Protein AF-A0A0D6LVN7-F1 (afdb_monomer)

Structure (mmCIF, N/CA/C/O backbone):
data_AF-A0A0D6LVN7-F1
#
_entry.id   AF-A0A0D6LVN7-F1
#
loop_
_atom_site.group_PDB
_atom_site.id
_atom_site.type_symbol
_atom_site.label_atom_id
_atom_site.label_alt_id
_atom_site.label_comp_id
_atom_site.label_asym_id
_atom_site.label_entity_id
_atom_site.label_seq_id
_atom_site.pdbx_PDB_ins_code
_atom_site.Cartn_x
_atom_site.Cartn_y
_atom_site.Cartn_z
_atom_site.occupancy
_atom_site.B_iso_or_equiv
_atom_site.auth_seq_id
_atom_site.auth_comp_id
_atom_site.auth_asym_id
_atom_site.auth_atom_id
_atom_site.pdbx_PDB_model_num
ATOM 1 N N . MET A 1 1 ? 4.584 -5.516 -14.800 1.00 81.25 1 MET A N 1
ATOM 2 C CA . MET A 1 1 ? 4.942 -5.685 -13.380 1.00 81.25 1 MET A CA 1
ATOM 3 C C . MET A 1 1 ? 3.649 -5.680 -12.634 1.00 81.25 1 MET A C 1
ATOM 5 O O . MET A 1 1 ? 2.881 -4.744 -12.795 1.00 81.25 1 MET A O 1
ATOM 9 N N . ASP A 1 2 ? 3.442 -6.696 -11.826 1.00 88.25 2 ASP A N 1
ATOM 10 C CA . ASP A 1 2 ? 2.163 -6.982 -11.217 1.00 88.25 2 ASP A CA 1
ATOM 11 C C . ASP A 1 2 ? 2.414 -7.100 -9.721 1.00 88.25 2 ASP A C 1
ATOM 13 O O . ASP A 1 2 ? 3.265 -7.875 -9.285 1.00 88.25 2 ASP A O 1
ATOM 17 N N . VAL A 1 3 ? 1.744 -6.258 -8.941 1.00 92.44 3 VAL A N 1
ATOM 18 C CA . VAL A 1 3 ? 1.874 -6.214 -7.484 1.00 92.44 3 VAL A CA 1
ATOM 19 C C . VAL A 1 3 ? 0.507 -6.463 -6.888 1.00 92.44 3 VAL A C 1
ATOM 21 O O . VAL A 1 3 ? -0.438 -5.744 -7.208 1.00 92.44 3 VAL A O 1
ATOM 24 N N . LYS A 1 4 ? 0.399 -7.457 -6.018 1.00 95.44 4 LYS A N 1
ATOM 25 C CA . LYS A 1 4 ? -0.844 -7.801 -5.333 1.00 95.44 4 LYS A CA 1
ATOM 26 C C . LYS A 1 4 ? -0.603 -8.071 -3.857 1.00 95.44 4 LYS A C 1
ATOM 28 O O . LYS A 1 4 ? 0.521 -8.354 -3.446 1.00 95.44 4 LYS A O 1
ATOM 33 N N . GLY A 1 5 ? -1.671 -7.989 -3.078 1.00 96.88 5 GLY A N 1
ATOM 34 C CA . GLY A 1 5 ? -1.650 -8.287 -1.653 1.00 96.88 5 GLY A CA 1
ATOM 35 C C . GLY A 1 5 ? -3.014 -8.083 -1.012 1.00 96.88 5 GLY A C 1
ATOM 36 O O . GLY A 1 5 ? -4.002 -7.796 -1.694 1.00 96.88 5 GLY A O 1
ATOM 37 N N . ILE A 1 6 ? -3.052 -8.231 0.310 1.00 98.25 6 ILE A N 1
ATOM 38 C CA . ILE A 1 6 ? -4.252 -8.041 1.130 1.00 98.25 6 ILE A CA 1
ATOM 39 C C . ILE A 1 6 ? -3.899 -7.098 2.271 1.00 98.25 6 ILE A C 1
ATOM 41 O O . ILE A 1 6 ? -2.936 -7.338 2.993 1.00 98.25 6 ILE A O 1
ATOM 45 N N . LEU A 1 7 ? -4.674 -6.038 2.465 1.00 98.38 7 LEU A N 1
ATOM 46 C CA . LEU A 1 7 ? -4.476 -5.120 3.580 1.00 98.38 7 LEU A CA 1
ATOM 47 C C . LEU A 1 7 ? -5.441 -5.440 4.714 1.00 98.38 7 LEU A C 1
ATOM 49 O O . LEU A 1 7 ? -6.638 -5.644 4.494 1.00 98.38 7 LEU A O 1
ATOM 53 N N . ARG A 1 8 ? -4.909 -5.446 5.935 1.00 98.38 8 ARG A N 1
ATOM 54 C CA . ARG A 1 8 ? -5.663 -5.643 7.169 1.00 98.38 8 ARG A CA 1
ATOM 55 C C . ARG A 1 8 ? -5.436 -4.506 8.150 1.00 98.38 8 ARG A C 1
ATOM 57 O O . ARG A 1 8 ? -4.408 -3.832 8.120 1.00 98.38 8 ARG A O 1
ATOM 64 N N . CYS A 1 9 ? -6.417 -4.290 9.010 1.00 97.88 9 CYS A N 1
ATOM 65 C CA . CYS A 1 9 ? -6.336 -3.408 10.158 1.00 97.88 9 CYS A CA 1
ATOM 66 C C . CYS A 1 9 ? -6.912 -4.145 11.363 1.00 97.88 9 CYS A C 1
ATOM 68 O O . CYS A 1 9 ? -8.089 -4.489 11.363 1.00 97.88 9 CYS A O 1
ATOM 70 N N . ASN A 1 10 ? -6.090 -4.385 12.382 1.00 97.62 10 ASN A N 1
ATOM 71 C CA . ASN A 1 10 ? -6.457 -5.174 13.560 1.00 97.62 10 ASN A CA 1
ATOM 72 C C . ASN A 1 10 ? -6.977 -6.575 13.177 1.00 97.62 10 ASN A C 1
ATOM 74 O O . ASN A 1 10 ? -7.965 -7.058 13.722 1.00 97.62 10 ASN A O 1
ATOM 78 N N . ASN A 1 11 ? -6.297 -7.224 12.227 1.00 96.62 11 ASN A N 1
ATOM 79 C CA . ASN A 1 11 ? -6.609 -8.540 11.675 1.00 96.62 11 ASN A CA 1
ATOM 80 C C . ASN A 1 11 ? -7.902 -8.632 10.836 1.00 96.62 11 ASN A C 1
ATOM 82 O O . ASN A 1 11 ? -8.237 -9.715 10.354 1.00 96.62 11 ASN A O 1
ATOM 86 N N . GLU A 1 12 ? -8.582 -7.511 10.586 1.00 97.81 12 GLU A N 1
ATOM 87 C CA . GLU A 1 12 ? -9.749 -7.430 9.702 1.00 97.81 12 GLU A CA 1
ATOM 88 C C . GLU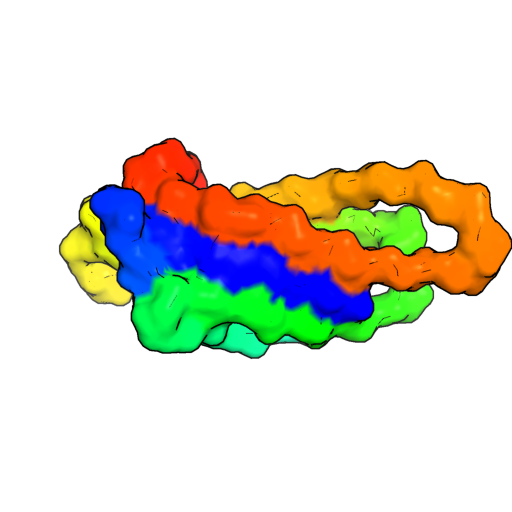 A 1 12 ? -9.358 -6.877 8.322 1.00 97.81 12 GLU A C 1
ATOM 90 O O . GLU A 1 12 ? -8.572 -5.929 8.253 1.00 97.81 12 GLU A O 1
ATOM 95 N N . PRO A 1 13 ? -9.871 -7.433 7.209 1.00 97.88 13 PRO A N 1
ATOM 96 C CA . PRO A 1 13 ? -9.619 -6.885 5.879 1.00 97.88 13 PRO A CA 1
ATOM 97 C C . PRO A 1 13 ? -10.159 -5.456 5.753 1.00 97.88 13 PRO A C 1
ATOM 99 O O . PRO A 1 13 ? -11.234 -5.145 6.262 1.00 97.88 13 PRO A O 1
ATOM 102 N N . VAL A 1 14 ? -9.425 -4.585 5.053 1.00 97.69 14 VAL A N 1
ATOM 103 C CA . VAL A 1 14 ? -9.813 -3.176 4.904 1.00 97.69 14 VAL A CA 1
ATOM 104 C C . VAL A 1 14 ? -9.916 -2.750 3.439 1.00 97.69 14 VAL A C 1
ATOM 106 O O . VAL A 1 14 ? -8.928 -2.705 2.702 1.00 97.69 14 VAL A O 1
ATOM 109 N N . GLY A 1 15 ? -11.136 -2.409 3.024 1.00 97.62 15 GLY A N 1
ATOM 110 C CA . GLY A 1 15 ? -11.433 -1.887 1.691 1.00 97.62 15 GLY A CA 1
ATOM 111 C C . GLY A 1 15 ? -11.229 -0.382 1.543 1.00 97.62 15 GLY A C 1
ATOM 112 O O . GLY A 1 15 ? -11.045 0.340 2.525 1.00 97.62 15 GLY A O 1
ATOM 113 N N . GLU A 1 16 ? -11.275 0.085 0.294 1.00 96.88 16 GLU A N 1
ATOM 114 C CA . GLU A 1 16 ? -11.159 1.498 -0.095 1.00 96.88 16 GLU A CA 1
ATOM 115 C C . GLU A 1 16 ? -9.850 2.186 0.353 1.00 96.88 16 GLU A C 1
ATOM 117 O O . GLU A 1 16 ? -9.758 3.416 0.389 1.00 96.88 16 GLU A O 1
ATOM 122 N N . VAL A 1 17 ? -8.805 1.411 0.660 1.00 97.44 17 VAL A N 1
ATOM 123 C CA . VAL A 1 17 ? -7.472 1.925 1.000 1.00 97.44 17 VAL A CA 1
ATOM 124 C C . VAL A 1 17 ? -6.721 2.260 -0.276 1.00 97.44 17 VAL A C 1
ATOM 126 O O . VAL A 1 17 ? -6.582 1.409 -1.150 1.00 97.44 17 VAL A O 1
ATOM 129 N N . ILE A 1 18 ? -6.202 3.484 -0.379 1.00 97.69 18 ILE A N 1
ATOM 130 C CA . ILE A 1 18 ? -5.467 3.933 -1.564 1.00 97.69 18 ILE A CA 1
ATOM 131 C C . ILE A 1 18 ? -4.074 3.305 -1.564 1.00 97.69 18 ILE A C 1
ATOM 133 O O . ILE A 1 18 ? -3.308 3.448 -0.607 1.00 97.69 18 ILE A O 1
ATOM 137 N N . VAL A 1 19 ? -3.731 2.664 -2.675 1.00 97.56 19 VAL A N 1
ATOM 138 C CA . VAL A 1 19 ? -2.432 2.043 -2.924 1.00 97.56 19 VAL A CA 1
ATOM 139 C C . VAL A 1 19 ? -1.809 2.650 -4.176 1.00 97.56 19 VAL A C 1
ATOM 141 O O . VAL A 1 19 ? -2.450 2.762 -5.219 1.00 97.56 19 VAL A O 1
ATOM 144 N N . LYS A 1 20 ? -0.549 3.073 -4.082 1.00 96.88 20 LYS A N 1
ATOM 145 C CA . LYS A 1 20 ? 0.188 3.714 -5.175 1.00 96.88 20 LYS A CA 1
ATOM 146 C C . LYS A 1 20 ? 1.507 3.004 -5.402 1.00 96.88 20 LYS A C 1
ATOM 148 O O . LYS A 1 20 ? 2.282 2.797 -4.472 1.00 96.88 20 LYS A O 1
ATOM 153 N N . LEU A 1 21 ? 1.769 2.663 -6.652 1.00 94.56 21 LEU A N 1
ATOM 154 C CA . LEU A 1 21 ? 2.966 1.959 -7.071 1.00 94.56 21 LEU A CA 1
ATOM 155 C C . LEU A 1 21 ? 3.947 2.937 -7.709 1.00 94.56 21 LEU A C 1
ATOM 157 O O . LEU A 1 21 ? 3.594 3.640 -8.658 1.00 94.56 21 LEU A O 1
ATOM 161 N N . TYR A 1 22 ? 5.181 2.954 -7.219 1.00 92.12 22 TYR A N 1
ATOM 162 C CA . TYR A 1 22 ? 6.251 3.819 -7.704 1.00 92.12 22 TYR A CA 1
ATOM 163 C C . TYR A 1 22 ? 7.458 3.006 -8.164 1.00 92.12 22 TYR A C 1
ATOM 165 O O . TYR A 1 22 ? 7.790 1.985 -7.569 1.00 92.12 22 TYR A O 1
ATOM 173 N N . ALA A 1 23 ? 8.135 3.491 -9.202 1.00 88.31 23 ALA A N 1
ATOM 174 C CA . ALA A 1 23 ? 9.497 3.106 -9.549 1.00 88.31 23 ALA A CA 1
ATOM 175 C C . ALA A 1 23 ? 10.458 4.184 -9.043 1.00 88.31 23 ALA A C 1
ATOM 177 O O . ALA A 1 23 ? 10.261 5.366 -9.343 1.00 88.31 23 ALA A O 1
ATOM 178 N N . ILE A 1 24 ? 11.478 3.781 -8.287 1.00 86.44 24 ILE A N 1
ATOM 179 C CA . ILE A 1 24 ? 12.565 4.664 -7.862 1.00 86.44 24 ILE A CA 1
ATOM 180 C C . ILE A 1 24 ? 13.800 4.380 -8.714 1.00 86.44 24 ILE A C 1
ATOM 182 O O . ILE A 1 24 ? 14.292 3.250 -8.734 1.00 86.44 24 ILE A O 1
ATOM 186 N N . GLU A 1 25 ? 14.307 5.412 -9.389 1.00 78.62 25 GLU A N 1
ATOM 187 C CA . GLU A 1 25 ? 15.489 5.351 -10.254 1.00 78.62 25 GLU A CA 1
ATOM 188 C C . GLU A 1 25 ? 16.340 6.609 -10.070 1.00 78.62 25 GLU A C 1
ATOM 190 O O . GLU A 1 25 ? 15.840 7.723 -10.213 1.00 78.62 25 GLU A O 1
ATOM 195 N N . LYS A 1 26 ? 17.639 6.450 -9.773 1.00 73.81 26 LYS A N 1
ATOM 196 C CA . LYS A 1 26 ? 18.632 7.549 -9.735 1.00 73.81 26 LYS A CA 1
ATOM 197 C C . LYS A 1 26 ? 18.156 8.816 -8.990 1.00 73.81 26 LYS A C 1
ATOM 199 O O . LYS A 1 26 ? 18.386 9.932 -9.446 1.00 73.81 26 LYS A O 1
ATOM 204 N N . GLY A 1 27 ? 17.483 8.642 -7.851 1.00 73.31 27 GLY A N 1
ATOM 205 C CA . GLY A 1 27 ? 16.992 9.746 -7.015 1.00 73.31 27 GLY A CA 1
ATOM 206 C C . GLY A 1 27 ? 15.637 10.338 -7.423 1.00 73.31 27 GLY A C 1
ATOM 207 O O . GLY A 1 27 ? 15.148 11.231 -6.738 1.00 73.31 27 GLY A O 1
ATOM 208 N N . PHE A 1 28 ? 14.998 9.831 -8.480 1.00 80.12 28 PHE A N 1
ATOM 209 C CA . PHE A 1 28 ? 13.655 10.231 -8.898 1.00 80.12 28 PHE A CA 1
ATOM 210 C C . PHE A 1 28 ? 12.635 9.135 -8.598 1.00 80.12 28 PHE A C 1
ATOM 212 O O . PHE A 1 28 ? 12.911 7.946 -8.760 1.00 80.12 28 PHE A O 1
ATOM 219 N N . SER A 1 29 ? 11.433 9.547 -8.190 1.00 87.00 29 SER A N 1
ATOM 220 C CA . SER A 1 29 ? 10.280 8.662 -8.047 1.00 87.00 29 SER A CA 1
ATOM 221 C C . SER A 1 29 ? 9.283 8.904 -9.176 1.00 87.00 29 SER A C 1
ATOM 223 O O . SER A 1 29 ? 8.887 10.035 -9.462 1.00 87.00 29 SER A O 1
ATOM 225 N N . ARG A 1 30 ? 8.852 7.827 -9.834 1.00 89.94 30 ARG A N 1
ATOM 226 C CA . ARG A 1 30 ? 7.832 7.863 -10.886 1.00 89.94 30 ARG A CA 1
ATOM 227 C C . ARG A 1 30 ? 6.648 7.000 -10.478 1.00 89.94 30 ARG A C 1
ATOM 229 O O . ARG A 1 30 ? 6.815 5.806 -10.244 1.00 89.94 30 ARG A O 1
ATOM 236 N N . LYS A 1 31 ? 5.443 7.578 -10.441 1.00 92.69 31 LYS A N 1
ATOM 237 C CA . LYS A 1 31 ? 4.205 6.809 -10.241 1.00 92.69 31 LYS A CA 1
ATOM 238 C C . LYS A 1 31 ? 3.968 5.919 -11.462 1.00 92.69 31 LYS A C 1
ATOM 240 O O . LYS A 1 31 ? 3.911 6.420 -12.584 1.00 92.69 31 LYS A O 1
ATOM 245 N N . LEU A 1 32 ? 3.849 4.617 -11.238 1.00 91.69 32 LEU A N 1
ATOM 246 C CA . LEU A 1 32 ? 3.540 3.630 -12.267 1.00 91.69 32 LEU A CA 1
ATOM 247 C C . LEU A 1 32 ? 2.038 3.393 -12.372 1.00 91.69 32 LEU A C 1
ATOM 249 O O . LEU A 1 32 ? 1.513 3.346 -13.478 1.00 91.69 32 LEU A O 1
ATOM 253 N N . ASN A 1 33 ? 1.366 3.240 -11.231 1.00 95.06 33 ASN A N 1
ATOM 254 C CA . ASN 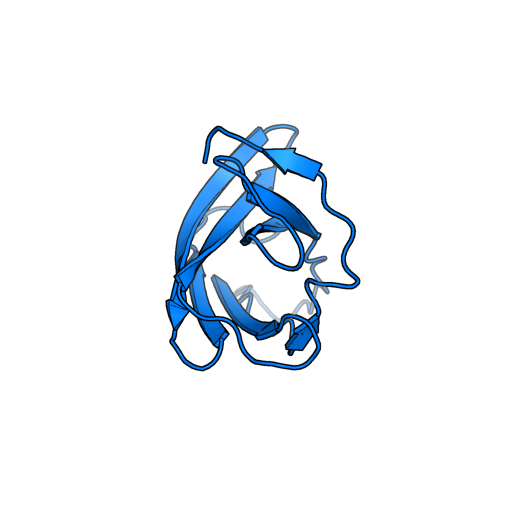A 1 33 ? -0.077 3.043 -11.173 1.00 95.06 33 ASN A CA 1
ATOM 255 C C . ASN A 1 33 ? -0.623 3.385 -9.777 1.00 95.06 33 ASN A C 1
ATOM 257 O O . ASN A 1 33 ? 0.140 3.515 -8.817 1.00 95.06 33 ASN A O 1
ATOM 261 N N . GLU A 1 34 ? -1.937 3.517 -9.660 1.00 96.81 34 GLU A N 1
ATOM 262 C CA . GLU A 1 34 ? -2.651 3.626 -8.394 1.00 96.81 34 GLU A CA 1
ATOM 263 C C . GLU A 1 34 ? -3.975 2.874 -8.441 1.00 96.81 34 GLU A C 1
ATOM 265 O O . GLU A 1 34 ? -4.526 2.610 -9.506 1.00 96.81 34 GLU A O 1
ATOM 270 N N . GLY A 1 35 ? -4.495 2.552 -7.267 1.00 97.25 35 GLY A N 1
ATOM 271 C CA . GLY A 1 35 ? -5.789 1.916 -7.123 1.00 97.25 35 GLY A CA 1
ATOM 272 C C . GLY A 1 35 ? -6.236 1.922 -5.675 1.00 97.25 35 GLY A C 1
ATOM 273 O O . GLY A 1 35 ? -5.654 2.601 -4.824 1.00 97.25 35 GLY A O 1
ATOM 274 N N . LYS A 1 36 ? -7.279 1.148 -5.403 1.00 98.19 36 LYS A N 1
ATOM 275 C CA . LYS A 1 36 ? -7.802 0.948 -4.059 1.00 98.19 36 LYS A CA 1
ATOM 276 C C . LYS A 1 36 ? -7.961 -0.530 -3.756 1.00 98.19 36 LYS A C 1
ATOM 278 O O . LYS A 1 36 ? -8.116 -1.330 -4.678 1.00 98.19 36 LYS A O 1
ATOM 283 N N . THR A 1 37 ? -7.929 -0.877 -2.476 1.00 98.31 37 THR A N 1
ATOM 284 C CA . THR A 1 37 ? -8.328 -2.214 -2.045 1.00 98.31 37 THR A CA 1
ATOM 285 C C . THR A 1 37 ? -9.821 -2.436 -2.256 1.00 98.31 37 THR A C 1
ATOM 287 O O . THR A 1 37 ? -10.641 -1.549 -2.015 1.00 98.31 37 THR A O 1
ATOM 290 N N . ASN A 1 38 ? -10.170 -3.648 -2.671 1.00 98.25 38 ASN A N 1
ATOM 291 C CA . ASN A 1 38 ? -11.537 -4.148 -2.704 1.00 98.25 38 ASN A CA 1
ATOM 292 C C . ASN A 1 38 ? -12.097 -4.302 -1.280 1.00 98.25 38 ASN A C 1
ATOM 294 O O . ASN A 1 38 ? -11.359 -4.243 -0.298 1.00 98.25 38 ASN A O 1
ATOM 298 N N . ALA A 1 39 ? -13.403 -4.554 -1.158 1.00 97.75 39 ALA A N 1
ATOM 299 C CA . ALA A 1 39 ? -14.073 -4.724 0.137 1.00 97.75 39 ALA A CA 1
ATOM 300 C C . ALA A 1 39 ? -13.464 -5.836 1.020 1.00 97.75 39 ALA A C 1
ATOM 302 O O . ALA A 1 39 ? -13.502 -5.735 2.241 1.00 97.75 39 ALA A O 1
ATOM 303 N N . ASP A 1 40 ? -12.866 -6.864 0.415 1.00 97.88 40 ASP A N 1
ATOM 304 C CA . ASP A 1 40 ? -12.158 -7.956 1.094 1.00 97.88 40 ASP A CA 1
ATOM 305 C C . ASP A 1 40 ? -10.685 -7.631 1.422 1.00 97.88 40 ASP A C 1
ATOM 307 O O . ASP A 1 40 ? -9.927 -8.495 1.862 1.00 97.88 40 ASP A O 1
ATOM 311 N N . GLY A 1 41 ? -10.261 -6.381 1.218 1.00 98.0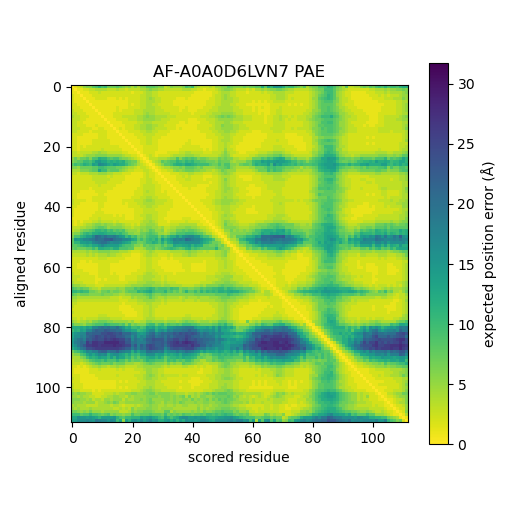0 41 GLY A N 1
ATOM 312 C CA . GLY A 1 41 ? -8.907 -5.899 1.473 1.00 98.00 41 GLY A CA 1
ATOM 313 C C . GLY A 1 41 ? -7.892 -6.253 0.388 1.00 98.00 41 GLY A C 1
ATOM 314 O O . GLY A 1 41 ? -6.740 -5.828 0.492 1.00 98.00 41 GLY A O 1
ATOM 315 N N . THR A 1 42 ? -8.279 -7.000 -0.652 1.00 98.50 42 THR A N 1
ATOM 316 C CA . THR A 1 42 ? -7.370 -7.357 -1.752 1.00 98.50 42 THR A CA 1
ATOM 317 C C . THR A 1 42 ? -7.072 -6.163 -2.653 1.00 98.50 42 THR A C 1
ATOM 319 O O . THR A 1 42 ? -7.916 -5.293 -2.853 1.00 98.50 42 THR A O 1
ATOM 322 N N . PHE A 1 43 ? -5.885 -6.125 -3.254 1.00 98.19 43 PHE A N 1
ATOM 323 C CA . PHE A 1 43 ? -5.581 -5.216 -4.360 1.00 98.19 43 PHE A CA 1
ATOM 324 C C . PHE A 1 43 ? -4.660 -5.881 -5.380 1.00 98.19 43 PHE A C 1
ATOM 326 O O . PHE A 1 43 ? -3.906 -6.802 -5.060 1.00 98.19 43 PHE A O 1
ATOM 333 N N . MET A 1 44 ? -4.688 -5.363 -6.607 1.00 96.62 44 MET A N 1
ATOM 334 C CA . MET A 1 44 ? -3.735 -5.701 -7.656 1.00 96.62 44 MET A CA 1
ATOM 335 C C . MET A 1 44 ? -3.448 -4.457 -8.495 1.00 96.62 44 MET A C 1
ATOM 337 O O . MET A 1 44 ? -4.372 -3.802 -8.971 1.00 96.62 44 MET A O 1
ATOM 341 N N . LEU A 1 45 ? -2.172 -4.129 -8.677 1.00 95.44 45 LEU A N 1
ATOM 342 C CA . LEU A 1 45 ? -1.707 -3.027 -9.510 1.00 95.44 45 LEU A CA 1
ATOM 343 C C . LEU A 1 45 ? -0.783 -3.550 -10.599 1.00 95.44 45 LEU A C 1
ATOM 345 O O . LEU A 1 45 ? 0.153 -4.301 -10.325 1.00 95.44 45 LEU A O 1
ATOM 349 N N . GLN A 1 46 ? -1.009 -3.076 -11.820 1.00 91.31 46 GLN A N 1
ATOM 350 C CA . GLN A 1 46 ? -0.150 -3.366 -12.963 1.00 91.31 46 GLN A CA 1
ATOM 351 C C . GLN A 1 46 ? 0.638 -2.113 -13.339 1.00 91.31 46 GLN A C 1
ATOM 353 O O . GLN A 1 46 ? 0.060 -1.065 -13.612 1.00 91.31 46 GLN A O 1
ATOM 358 N N . GLY A 1 47 ? 1.962 -2.196 -13.326 1.00 86.12 47 GLY A N 1
ATOM 359 C CA . GLY A 1 47 ? 2.872 -1.130 -13.727 1.00 86.12 47 GLY A CA 1
ATOM 360 C C . GLY A 1 47 ? 3.701 -1.525 -14.947 1.00 86.12 47 GLY A C 1
ATOM 361 O O . GLY A 1 47 ? 4.196 -2.654 -15.039 1.00 86.12 47 GLY A O 1
ATOM 362 N N . THR A 1 48 ? 3.913 -0.564 -15.846 1.00 79.31 48 THR A N 1
ATOM 363 C CA . THR A 1 48 ? 4.773 -0.720 -17.028 1.00 79.31 48 THR A CA 1
ATOM 364 C C . THR A 1 48 ? 5.919 0.285 -16.970 1.00 79.31 48 THR A C 1
ATOM 366 O O . THR A 1 48 ? 5.704 1.480 -16.775 1.00 79.31 48 THR A O 1
ATOM 369 N N . THR A 1 49 ? 7.147 -0.195 -17.158 1.00 74.75 49 THR A N 1
ATOM 370 C CA . THR A 1 49 ? 8.349 0.638 -17.297 1.00 74.75 49 THR A CA 1
ATOM 371 C C . THR A 1 49 ? 9.275 0.047 -18.358 1.00 74.75 49 THR A C 1
ATOM 373 O O . THR A 1 49 ? 9.213 -1.150 -18.632 1.00 74.75 49 THR A O 1
ATOM 376 N N . LYS A 1 50 ? 10.115 0.891 -18.968 1.00 69.50 50 LYS A N 1
ATOM 377 C CA . LYS A 1 50 ? 11.110 0.477 -19.970 1.00 69.50 50 LYS A CA 1
ATOM 378 C C . LYS A 1 50 ? 12.383 -0.091 -19.330 1.00 69.50 50 LYS A C 1
ATOM 380 O O . LYS A 1 50 ? 13.017 -0.951 -19.927 1.00 69.50 50 LYS A O 1
ATOM 385 N N . GLU A 1 51 ? 12.735 0.343 -18.118 1.00 66.50 51 GLU A N 1
ATOM 386 C CA . GLU A 1 51 ? 13.957 -0.068 -17.404 1.00 66.50 51 GLU A CA 1
ATOM 387 C C . GLU A 1 51 ? 13.623 -0.943 -16.189 1.00 66.50 51 GLU A C 1
ATOM 389 O O . GLU A 1 51 ? 13.771 -0.575 -15.031 1.00 66.50 51 GLU A O 1
ATOM 394 N N . ILE A 1 52 ? 13.139 -2.151 -16.466 1.00 63.53 52 ILE A N 1
ATOM 395 C CA . ILE A 1 52 ? 12.634 -3.090 -15.455 1.00 63.53 52 ILE A CA 1
ATOM 396 C C . ILE A 1 52 ? 13.740 -3.584 -14.496 1.00 63.53 52 ILE A C 1
ATOM 398 O O . ILE A 1 52 ? 13.459 -3.891 -13.341 1.00 63.53 52 ILE A O 1
ATOM 402 N N . SER A 1 53 ? 14.994 -3.652 -14.949 1.00 61.00 53 SER A N 1
ATOM 403 C CA . SER A 1 53 ? 16.122 -4.257 -14.225 1.00 61.00 53 SER A CA 1
ATOM 404 C C . SER A 1 53 ? 16.852 -3.330 -13.245 1.00 61.00 53 SER A C 1
ATOM 406 O O . SER A 1 53 ? 17.675 -3.815 -12.475 1.00 61.00 53 SER A O 1
ATOM 408 N N . LYS A 1 54 ? 16.587 -2.016 -13.256 1.00 68.19 54 LYS A N 1
ATOM 409 C CA . LYS A 1 54 ? 17.325 -1.019 -12.446 1.00 68.19 54 LYS A CA 1
ATOM 410 C C . LYS A 1 54 ? 16.448 -0.212 -11.487 1.00 68.19 54 LYS A C 1
ATOM 412 O O . LYS A 1 54 ? 16.927 0.745 -10.881 1.00 68.19 54 LYS A O 1
ATOM 417 N N . ILE A 1 55 ? 15.181 -0.591 -11.353 1.00 74.25 55 ILE A N 1
ATOM 418 C CA . ILE A 1 55 ? 14.227 0.098 -10.487 1.00 74.25 55 ILE A CA 1
ATOM 419 C C . ILE A 1 55 ? 14.190 -0.538 -9.095 1.00 74.25 55 ILE A C 1
ATOM 421 O O . ILE A 1 55 ? 14.253 -1.759 -8.964 1.00 74.25 55 ILE A O 1
ATOM 425 N N . ASN A 1 56 ? 13.998 0.290 -8.067 1.00 81.56 56 ASN A N 1
ATOM 426 C CA . ASN A 1 56 ? 13.554 -0.156 -6.745 1.00 81.56 56 ASN A CA 1
ATOM 427 C C . ASN A 1 56 ? 12.060 0.171 -6.613 1.00 81.56 56 ASN A C 1
ATOM 429 O O . ASN A 1 56 ? 11.715 1.333 -6.370 1.00 81.56 56 ASN A O 1
ATOM 433 N N . PRO A 1 57 ? 11.152 -0.785 -6.864 1.00 87.25 57 PRO A N 1
ATOM 434 C CA . PRO A 1 57 ? 9.732 -0.512 -6.771 1.00 87.25 57 PRO A CA 1
ATOM 435 C C . PRO A 1 57 ? 9.295 -0.309 -5.313 1.00 87.25 57 PRO A C 1
ATOM 437 O O . PRO A 1 57 ? 9.704 -1.034 -4.407 1.00 87.25 57 PRO A O 1
ATOM 440 N N . GLN A 1 58 ? 8.434 0.682 -5.093 1.00 92.19 58 GLN A N 1
ATOM 441 C CA . GLN A 1 58 ? 7.855 1.002 -3.790 1.00 92.19 58 GLN A CA 1
ATOM 442 C C . GLN A 1 58 ? 6.332 0.990 -3.879 1.00 92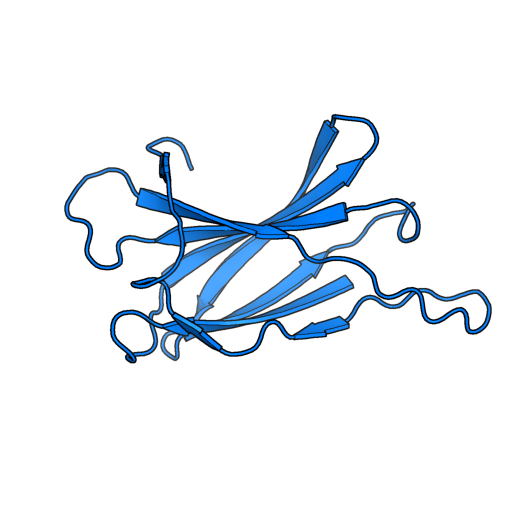.19 58 GLN A C 1
ATOM 444 O O . GLN A 1 58 ? 5.748 1.591 -4.785 1.00 92.19 58 GLN A O 1
ATOM 449 N N . LEU A 1 59 ? 5.688 0.334 -2.916 1.00 94.81 59 LEU A N 1
ATOM 450 C CA . LEU A 1 59 ? 4.250 0.424 -2.710 1.00 94.81 59 LEU A CA 1
ATOM 451 C C . LEU A 1 59 ? 3.977 1.401 -1.569 1.00 94.81 59 LEU A C 1
ATOM 453 O O . LEU A 1 59 ? 4.429 1.201 -0.445 1.00 94.81 59 LEU A O 1
ATOM 457 N N . VAL A 1 60 ? 3.225 2.453 -1.856 1.00 96.38 60 VAL A N 1
ATOM 458 C CA . VAL A 1 60 ? 2.812 3.457 -0.878 1.00 96.38 60 VAL A CA 1
ATOM 459 C C . VAL A 1 60 ? 1.332 3.270 -0.585 1.00 96.38 60 VAL A C 1
ATOM 461 O O . VAL A 1 60 ? 0.504 3.298 -1.494 1.00 96.38 60 VAL A O 1
ATOM 464 N N . ILE A 1 61 ? 1.002 3.100 0.687 1.00 97.75 61 ILE A N 1
ATOM 465 C CA . ILE A 1 61 ? -0.335 2.789 1.180 1.00 97.75 61 ILE A CA 1
ATOM 466 C C . ILE A 1 61 ? -0.817 3.959 2.032 1.00 97.75 61 ILE A C 1
ATOM 468 O O . ILE A 1 61 ? -0.158 4.332 3.003 1.00 97.75 61 ILE A O 1
ATOM 472 N N . TYR A 1 62 ? -1.979 4.516 1.693 1.00 97.44 62 TYR A N 1
ATOM 473 C CA . TYR A 1 62 ? -2.621 5.590 2.446 1.00 97.44 62 TYR A CA 1
ATOM 474 C C . TYR A 1 62 ? -3.871 5.070 3.141 1.00 97.44 62 TYR A C 1
ATOM 476 O O . TYR A 1 62 ? -4.856 4.721 2.493 1.00 97.44 62 TYR A O 1
ATOM 484 N N . HIS A 1 63 ? -3.843 5.036 4.470 1.00 96.25 63 HIS A N 1
ATOM 485 C CA . HIS A 1 63 ? -4.870 4.380 5.271 1.00 96.25 63 HIS A CA 1
ATOM 486 C C . HIS A 1 63 ? -5.236 5.183 6.521 1.00 96.25 63 HIS A C 1
ATOM 488 O O . HIS A 1 63 ? -4.523 6.086 6.958 1.00 96.25 63 HIS A O 1
ATOM 494 N N . LYS A 1 64 ? -6.370 4.836 7.133 1.00 95.75 64 LYS A N 1
ATOM 495 C CA . LYS A 1 64 ? -6.829 5.421 8.405 1.00 95.75 64 LYS A CA 1
ATOM 496 C C . LYS A 1 64 ? -6.873 4.407 9.552 1.00 95.75 64 LYS A C 1
ATOM 498 O O . LYS A 1 64 ? -7.515 4.655 10.568 1.00 95.75 64 LYS A O 1
ATOM 503 N N . CYS A 1 65 ?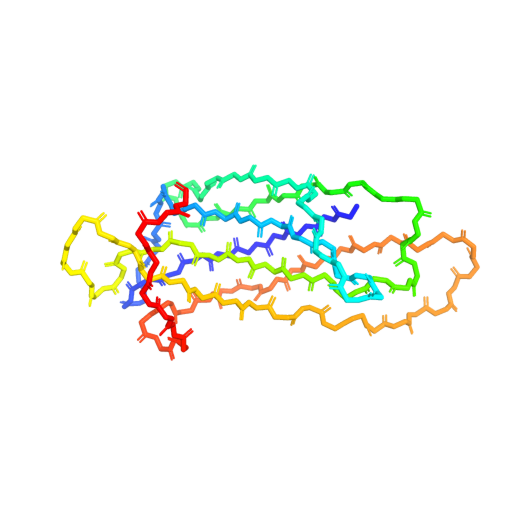 -6.169 3.279 9.417 1.00 96.69 65 CYS A N 1
ATOM 504 C CA . CYS A 1 65 ? -6.112 2.260 10.470 1.00 96.69 65 CYS A CA 1
ATOM 505 C C . CYS A 1 65 ? -5.616 2.871 11.790 1.00 96.69 65 CYS A C 1
ATOM 507 O O . CYS A 1 65 ? -4.527 3.461 11.851 1.00 96.69 65 CYS A O 1
ATOM 509 N N . ASN A 1 66 ? -6.434 2.761 12.839 1.00 95.25 66 ASN A N 1
ATOM 510 C CA . ASN A 1 66 ? -6.196 3.364 14.152 1.00 95.25 66 ASN A CA 1
ATOM 511 C C . ASN A 1 66 ? -5.806 4.860 14.065 1.00 95.25 66 ASN A C 1
ATOM 513 O O . ASN A 1 66 ? -4.938 5.329 14.802 1.00 95.25 66 ASN A O 1
ATOM 517 N N . HIS A 1 67 ? -6.384 5.610 13.117 1.00 93.75 67 HIS A N 1
ATOM 518 C CA . HIS A 1 67 ? -6.130 7.039 12.929 1.00 93.75 67 HIS A CA 1
ATOM 519 C C . HIS A 1 67 ? -7.426 7.799 12.632 1.00 93.75 67 HIS A C 1
ATOM 521 O O . HIS A 1 67 ? -8.121 7.528 11.656 1.00 93.75 67 HIS A O 1
ATOM 527 N N . LYS A 1 68 ? -7.732 8.795 13.467 1.00 88.06 68 LYS A N 1
ATOM 528 C CA . LYS A 1 68 ? -8.878 9.691 13.291 1.00 88.06 68 LYS A CA 1
ATOM 529 C C . LYS A 1 68 ? -8.370 11.029 12.757 1.00 88.06 68 LYS A C 1
ATOM 531 O O . LYS A 1 68 ? -7.471 11.617 13.347 1.00 88.06 68 LYS A O 1
ATOM 536 N N . GLY A 1 69 ? -8.941 11.514 11.657 1.00 86.88 69 GLY A N 1
ATOM 537 C CA . GLY A 1 69 ? -8.552 12.801 11.084 1.00 86.88 69 GLY A CA 1
ATOM 538 C C . GLY A 1 69 ? -8.879 12.956 9.601 1.00 86.88 69 GLY A C 1
ATOM 539 O O . GLY A 1 69 ? -9.356 12.033 8.930 1.00 86.88 69 GLY A O 1
ATOM 540 N N . ARG A 1 70 ? -8.613 14.163 9.087 1.00 89.12 70 ARG A N 1
ATOM 541 C CA . ARG A 1 70 ? -8.717 14.476 7.652 1.00 89.12 70 ARG A CA 1
ATOM 542 C C . ARG A 1 70 ? -7.567 13.855 6.853 1.00 89.12 70 ARG A C 1
ATOM 544 O O . ARG A 1 70 ? -7.800 13.387 5.746 1.00 89.12 70 ARG A O 1
ATOM 551 N N . CYS A 1 71 ? -6.377 13.788 7.447 1.00 93.06 71 CYS A N 1
ATOM 552 C CA . CYS A 1 71 ? -5.179 13.191 6.859 1.00 93.06 71 CYS A CA 1
ATOM 553 C C . CYS A 1 71 ? -5.201 11.655 6.928 1.00 93.06 71 CYS A C 1
ATOM 555 O O . CYS A 1 71 ? -6.117 11.050 7.492 1.00 93.06 71 CYS A O 1
ATOM 557 N N . SER A 1 72 ? -4.212 11.010 6.315 1.00 94.44 72 SER A N 1
ATOM 558 C CA . SER A 1 72 ? -4.043 9.554 6.331 1.00 94.44 72 SER A CA 1
ATOM 559 C C . SER A 1 72 ? -2.645 9.176 6.798 1.00 94.44 72 SER A C 1
ATOM 561 O O . SER A 1 72 ? -1.689 9.929 6.627 1.00 94.44 72 SER A O 1
ATOM 563 N N . LYS A 1 73 ? -2.532 7.995 7.398 1.00 96.25 73 LYS A N 1
ATOM 564 C CA . LYS A 1 73 ? -1.246 7.341 7.603 1.00 96.25 73 LYS A CA 1
ATOM 565 C C . LYS A 1 73 ? -0.704 6.889 6.250 1.00 96.25 73 LYS A C 1
ATOM 567 O O . LYS A 1 73 ? -1.466 6.382 5.430 1.00 96.25 73 LYS A O 1
ATOM 572 N N . LYS A 1 74 ? 0.592 7.086 6.036 1.00 96.31 74 LYS A N 1
ATOM 573 C CA . LYS A 1 74 ? 1.343 6.684 4.851 1.00 96.31 74 LYS A CA 1
ATOM 574 C C . LYS A 1 74 ? 2.364 5.626 5.251 1.00 96.31 74 LYS A C 1
ATOM 576 O O . LYS A 1 74 ? 3.329 5.940 5.948 1.00 96.31 74 LYS A O 1
ATOM 581 N N . THR A 1 75 ? 2.164 4.408 4.770 1.00 96.81 75 THR A N 1
ATOM 582 C CA . THR A 1 75 ? 3.108 3.293 4.899 1.00 96.81 75 THR A CA 1
ATOM 583 C C . THR A 1 75 ? 3.779 3.063 3.553 1.00 96.81 75 THR A C 1
ATOM 585 O O . THR A 1 75 ? 3.107 3.052 2.524 1.00 96.81 75 THR A O 1
ATOM 588 N N . THR A 1 76 ? 5.098 2.892 3.547 1.00 95.50 76 THR A N 1
ATOM 589 C CA . THR A 1 76 ? 5.864 2.583 2.335 1.00 95.50 76 THR A CA 1
ATOM 590 C C . THR A 1 76 ? 6.498 1.213 2.492 1.00 95.50 76 THR A C 1
ATOM 592 O O . THR A 1 76 ? 7.280 1.005 3.415 1.00 95.50 76 THR A O 1
ATOM 595 N N . ILE A 1 77 ? 6.188 0.307 1.571 1.00 92.88 77 ILE A N 1
ATOM 596 C CA . ILE A 1 77 ? 6.794 -1.017 1.477 1.00 92.88 77 ILE A CA 1
ATOM 597 C C . ILE A 1 77 ? 7.774 -0.998 0.310 1.00 92.88 77 ILE A C 1
ATOM 599 O O . ILE A 1 77 ? 7.398 -0.735 -0.837 1.00 92.88 77 ILE A O 1
ATOM 603 N N . GLU A 1 78 ? 9.038 -1.271 0.606 1.00 89.31 78 GLU A N 1
ATOM 604 C CA . GLU A 1 78 ? 10.083 -1.409 -0.402 1.00 89.31 78 GLU A CA 1
ATOM 605 C C . GLU A 1 78 ? 10.114 -2.848 -0.911 1.00 89.31 78 GLU A C 1
ATOM 607 O O . GLU A 1 78 ? 10.246 -3.796 -0.137 1.00 89.31 78 GLU A O 1
ATOM 612 N N . MET A 1 79 ? 9.978 -3.021 -2.224 1.00 83.75 79 MET A N 1
ATOM 613 C CA . MET A 1 79 ? 10.018 -4.333 -2.855 1.00 83.75 79 MET A CA 1
ATOM 614 C C . MET A 1 79 ? 11.395 -4.523 -3.475 1.00 83.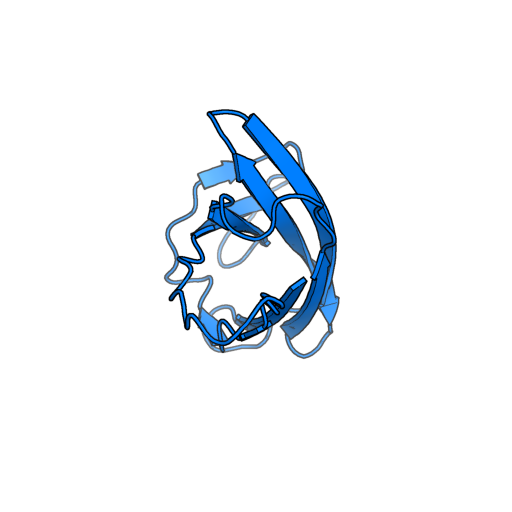75 79 MET A C 1
ATOM 616 O O . MET A 1 79 ? 11.682 -4.029 -4.566 1.00 83.75 79 MET A O 1
ATOM 620 N N . PHE A 1 80 ? 12.266 -5.233 -2.765 1.00 70.44 80 PHE A N 1
ATOM 621 C CA . PHE A 1 80 ? 13.575 -5.576 -3.299 1.00 70.44 80 PHE A CA 1
ATOM 622 C C . PHE A 1 80 ? 13.445 -6.719 -4.301 1.00 70.44 80 PHE A C 1
ATOM 624 O O . PHE A 1 80 ? 13.005 -7.826 -3.983 1.00 70.44 80 PHE A O 1
ATOM 631 N N . SER A 1 81 ? 13.872 -6.433 -5.521 1.00 59.69 81 SER A N 1
ATOM 632 C CA . SER A 1 81 ? 14.117 -7.417 -6.562 1.00 59.69 81 SER A CA 1
ATOM 633 C C . SER A 1 81 ? 15.043 -8.528 -6.071 1.00 59.69 81 SER A C 1
ATOM 635 O O . SER A 1 81 ? 16.197 -8.288 -5.716 1.00 59.69 81 SER A O 1
ATOM 637 N N . ARG A 1 82 ? 14.551 -9.772 -6.101 1.00 53.91 82 ARG A N 1
ATOM 638 C CA . ARG A 1 82 ? 15.424 -10.942 -6.225 1.00 53.91 82 ARG A CA 1
ATOM 639 C C . ARG A 1 82 ? 15.568 -11.225 -7.711 1.00 53.91 82 ARG A C 1
ATOM 641 O O . ARG A 1 82 ? 14.669 -11.777 -8.338 1.00 53.91 82 ARG A O 1
ATOM 648 N N . PHE A 1 83 ? 16.688 -10.786 -8.269 1.00 51.03 83 PHE A N 1
ATOM 649 C CA . PHE A 1 83 ? 17.096 -11.090 -9.633 1.00 51.03 83 PHE A CA 1
ATOM 650 C C . PHE A 1 83 ? 17.170 -12.617 -9.802 1.00 51.03 83 PHE A C 1
ATOM 652 O O . PHE A 1 83 ? 18.085 -13.251 -9.283 1.00 51.03 83 PHE A O 1
ATOM 659 N N . ILE A 1 84 ? 16.208 -13.225 -10.500 1.00 45.34 84 ILE A N 1
ATOM 660 C CA . ILE A 1 84 ? 16.403 -14.560 -11.075 1.00 45.34 84 ILE A CA 1
ATOM 661 C C . ILE A 1 84 ? 16.728 -14.327 -12.542 1.00 45.34 84 ILE A C 1
ATOM 663 O O . ILE A 1 84 ? 15.857 -14.061 -13.368 1.00 45.34 84 ILE A O 1
ATOM 667 N N . GLU A 1 85 ? 18.023 -14.354 -12.832 1.00 44.75 85 GLU A N 1
ATOM 668 C CA . GLU A 1 85 ? 18.578 -14.235 -14.171 1.00 44.75 85 GLU A CA 1
ATOM 669 C C . GLU A 1 85 ? 18.188 -15.480 -14.981 1.00 44.75 85 GLU A C 1
ATOM 671 O O . GLU A 1 85 ? 18.875 -16.495 -14.988 1.00 44.75 85 GLU A O 1
ATOM 676 N N . ASN A 1 86 ? 17.040 -15.440 -15.653 1.00 42.81 86 ASN A N 1
ATOM 677 C CA . ASN A 1 86 ? 16.729 -16.413 -16.691 1.00 42.81 86 ASN A CA 1
ATOM 678 C C . ASN A 1 86 ? 16.291 -15.668 -17.950 1.00 42.81 86 ASN A C 1
ATOM 680 O O . ASN A 1 86 ? 15.151 -15.243 -18.089 1.00 42.81 86 ASN A O 1
ATOM 684 N N . ARG A 1 87 ? 17.271 -15.486 -18.844 1.00 47.06 87 ARG A N 1
ATOM 685 C CA . ARG A 1 87 ? 17.157 -15.149 -20.272 1.00 47.06 87 ARG A CA 1
ATOM 686 C C . ARG A 1 87 ? 16.095 -14.089 -20.628 1.00 47.06 87 ARG A C 1
ATOM 688 O O . ARG A 1 87 ? 14.953 -14.393 -20.954 1.00 47.06 87 ARG A O 1
ATOM 695 N N . ASN A 1 88 ? 16.554 -12.839 -20.688 1.00 52.22 88 ASN A N 1
ATOM 696 C CA . ASN A 1 88 ? 16.014 -11.708 -21.463 1.00 52.22 88 ASN A CA 1
ATOM 697 C C . ASN A 1 88 ? 14.572 -11.220 -21.227 1.00 52.22 88 ASN A C 1
ATOM 699 O O . ASN A 1 88 ? 14.196 -10.236 -21.857 1.00 52.22 88 ASN A O 1
ATOM 703 N N . ASN A 1 89 ? 13.790 -11.789 -20.308 1.00 53.75 89 ASN A N 1
ATOM 704 C CA . ASN A 1 89 ? 12.477 -11.241 -19.948 1.00 53.75 89 ASN A CA 1
ATOM 705 C C . ASN A 1 89 ? 12.318 -11.175 -18.427 1.00 53.75 89 ASN A C 1
ATOM 707 O O . ASN A 1 89 ? 12.053 -12.178 -17.771 1.00 53.75 89 ASN A O 1
ATOM 711 N N . VAL A 1 90 ? 12.474 -9.977 -17.858 1.00 57.88 90 VAL A N 1
ATOM 712 C CA . VAL A 1 90 ? 12.217 -9.751 -16.431 1.00 57.88 90 VAL A CA 1
ATOM 713 C C . VAL A 1 90 ? 10.720 -9.516 -16.247 1.00 57.88 90 VAL A C 1
ATOM 715 O O . VAL A 1 90 ? 10.200 -8.461 -16.610 1.00 57.88 90 VAL A O 1
ATOM 718 N N . VAL A 1 91 ? 10.019 -10.499 -15.682 1.00 62.75 91 VAL A N 1
ATOM 719 C CA . VAL A 1 91 ? 8.618 -10.350 -15.272 1.00 62.75 91 VAL A CA 1
ATOM 720 C C . VAL A 1 91 ? 8.568 -10.213 -13.754 1.00 62.75 91 VAL A C 1
ATOM 722 O O . VAL A 1 91 ? 8.782 -11.174 -13.021 1.00 62.75 91 VAL A O 1
ATOM 725 N N . TRP A 1 92 ? 8.280 -9.004 -13.276 1.00 71.00 92 TRP A N 1
ATOM 726 C CA . TRP A 1 92 ? 8.033 -8.749 -11.858 1.00 71.00 92 TRP A CA 1
ATOM 727 C C . TRP A 1 92 ? 6.606 -9.143 -11.489 1.00 71.00 92 TRP A C 1
ATOM 729 O O . TRP A 1 92 ? 5.673 -8.432 -11.861 1.00 71.00 92 TRP A O 1
ATOM 739 N N . ASN A 1 93 ? 6.456 -10.225 -10.730 1.00 80.31 93 ASN A N 1
ATOM 740 C CA . ASN A 1 93 ? 5.221 -10.560 -10.027 1.00 80.31 93 ASN A CA 1
ATOM 741 C C . ASN A 1 93 ? 5.516 -10.534 -8.527 1.00 80.31 93 ASN A C 1
ATOM 743 O O . ASN A 1 93 ? 6.245 -11.391 -8.031 1.00 80.31 93 ASN A O 1
ATOM 747 N N . TYR A 1 94 ? 4.981 -9.543 -7.822 1.00 86.00 94 TYR A N 1
ATOM 748 C CA . TYR A 1 94 ? 5.137 -9.396 -6.381 1.00 86.00 94 TYR A CA 1
ATOM 749 C C . TYR A 1 94 ? 3.811 -9.672 -5.692 1.00 86.00 94 TYR A C 1
ATOM 751 O O . TYR A 1 94 ? 2.846 -8.928 -5.852 1.00 86.00 94 TYR A O 1
ATOM 759 N N . ASP A 1 95 ? 3.785 -10.734 -4.901 1.00 90.81 95 ASP A N 1
ATOM 760 C CA . ASP A 1 95 ? 2.746 -10.949 -3.907 1.00 90.81 95 ASP A CA 1
ATOM 761 C C . ASP A 1 95 ? 3.326 -10.571 -2.547 1.00 90.81 95 ASP A C 1
ATOM 763 O O . ASP A 1 95 ? 4.234 -11.240 -2.051 1.00 90.81 95 ASP A O 1
ATOM 767 N N . ILE A 1 96 ? 2.854 -9.462 -1.981 1.00 91.88 96 ILE A N 1
ATOM 768 C CA . ILE A 1 96 ? 3.309 -9.008 -0.661 1.00 91.88 96 ILE A CA 1
ATOM 769 C C . ILE A 1 96 ? 2.571 -9.719 0.481 1.00 91.88 96 ILE A C 1
ATOM 771 O O . ILE A 1 96 ? 2.869 -9.471 1.647 1.00 91.88 96 ILE A O 1
ATOM 775 N N . GLY A 1 97 ? 1.614 -10.597 0.159 1.00 93.81 97 GLY A N 1
ATOM 776 C CA . GLY A 1 97 ? 0.801 -11.300 1.138 1.00 93.81 97 GLY A CA 1
ATOM 777 C C . GLY A 1 97 ? -0.097 -10.363 1.960 1.00 93.81 97 GLY A C 1
ATOM 778 O O . GLY A 1 97 ? -0.443 -9.261 1.512 1.00 93.81 97 GLY A O 1
ATOM 779 N N . PRO A 1 98 ? -0.535 -10.810 3.152 1.00 96.31 98 PRO A N 1
ATOM 780 C CA . PRO A 1 98 ? -1.285 -9.978 4.077 1.00 96.31 98 PRO A CA 1
ATOM 781 C C . PRO A 1 98 ? -0.370 -8.967 4.781 1.00 96.31 98 PRO A C 1
ATOM 783 O O . PRO A 1 98 ? 0.648 -9.337 5.361 1.00 96.31 98 PRO A O 1
ATOM 786 N N . VAL A 1 99 ? -0.779 -7.700 4.794 1.00 96.94 99 VAL A N 1
ATOM 787 C CA . VAL A 1 99 ? -0.098 -6.612 5.506 1.00 96.94 99 VAL A CA 1
ATOM 788 C C . VAL A 1 99 ? -0.993 -6.103 6.627 1.00 96.94 99 VAL A C 1
ATOM 790 O O . VAL A 1 99 ? -2.117 -5.665 6.379 1.00 96.94 99 VAL A O 1
ATOM 793 N N . GLU A 1 100 ? -0.482 -6.125 7.856 1.00 97.50 100 GLU A N 1
ATOM 794 C CA . GLU A 1 100 ? -1.182 -5.617 9.036 1.00 97.50 100 GLU A CA 1
ATOM 795 C C . GLU A 1 100 ? -0.842 -4.137 9.280 1.00 97.50 100 GLU A C 1
ATOM 797 O O . GLU A 1 100 ? 0.164 -3.787 9.897 1.00 97.50 100 GLU A O 1
ATOM 802 N N . LEU A 1 101 ? -1.712 -3.243 8.806 1.00 96.88 101 LEU A N 1
ATOM 803 C CA . LEU A 1 101 ? -1.502 -1.793 8.834 1.00 96.88 101 LEU A CA 1
ATOM 804 C C . LEU A 1 101 ? -1.486 -1.194 10.246 1.00 96.88 101 LEU A C 1
ATOM 806 O O . LEU A 1 101 ? -1.060 -0.051 10.419 1.00 96.88 101 LEU A O 1
ATOM 810 N N . SER A 1 102 ? -1.986 -1.911 11.255 1.00 95.12 102 SER A N 1
ATOM 811 C CA . SER A 1 102 ? -1.896 -1.461 12.648 1.00 95.12 102 SER A CA 1
ATOM 812 C C . SER A 1 102 ? -0.478 -1.579 13.220 1.00 95.12 102 SER A C 1
ATOM 814 O O . SER A 1 102 ? -0.150 -0.844 14.153 1.00 95.12 102 SER A O 1
ATOM 816 N N . MET A 1 103 ? 0.356 -2.455 12.648 1.00 92.25 103 MET A N 1
ATOM 817 C CA . MET A 1 103 ? 1.722 -2.742 13.102 1.00 92.25 103 MET A CA 1
ATOM 818 C C . MET A 1 103 ? 2.796 -2.072 12.236 1.00 92.25 103 MET A C 1
ATOM 820 O O . MET A 1 103 ? 3.935 -1.912 12.679 1.00 92.25 103 MET A O 1
ATOM 824 N N . GLU A 1 104 ? 2.439 -1.655 11.022 1.00 91.94 104 GLU A N 1
ATOM 825 C CA . GLU A 1 104 ? 3.366 -1.013 10.097 1.00 91.94 104 GLU A CA 1
ATOM 826 C C . GLU A 1 104 ? 3.783 0.393 10.545 1.00 91.94 104 GLU A C 1
ATOM 828 O O . GLU A 1 104 ? 2.990 1.198 11.048 1.00 91.94 104 GLU A O 1
ATOM 833 N N . LYS A 1 105 ? 5.053 0.726 10.288 1.00 91.19 105 LYS A N 1
ATOM 834 C CA . LYS A 1 105 ? 5.540 2.098 10.457 1.00 91.19 105 LYS A CA 1
ATOM 835 C C . LYS A 1 105 ? 4.835 3.000 9.446 1.00 91.19 105 LYS A C 1
ATOM 837 O O . LYS A 1 105 ? 4.774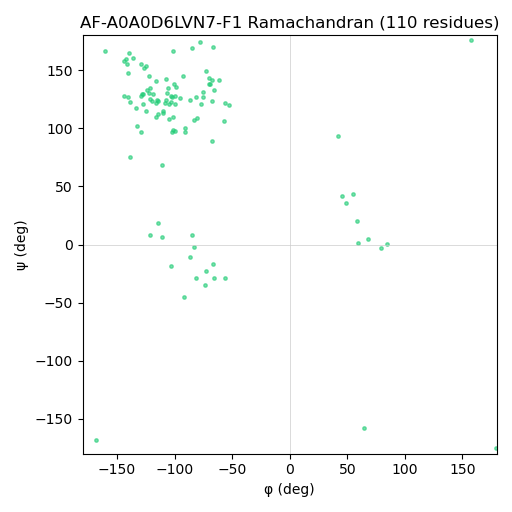 2.694 8.255 1.00 91.19 105 LYS A O 1
ATOM 842 N N . ALA A 1 106 ? 4.343 4.139 9.921 1.00 92.56 106 ALA A N 1
ATOM 843 C CA . ALA A 1 106 ? 3.652 5.104 9.083 1.00 92.56 106 ALA A CA 1
ATOM 844 C C . ALA A 1 106 ? 4.008 6.544 9.454 1.00 92.56 106 ALA A C 1
ATOM 846 O O . ALA A 1 106 ? 4.223 6.868 10.624 1.00 92.56 106 ALA A O 1
ATOM 847 N N . THR A 1 107 ? 4.011 7.420 8.455 1.00 94.19 107 THR A N 1
ATOM 848 C CA . THR A 1 107 ? 4.017 8.877 8.641 1.00 94.19 107 THR A CA 1
ATOM 849 C C . THR A 1 107 ? 2.613 9.440 8.426 1.00 94.19 107 THR A C 1
ATOM 851 O O . THR A 1 107 ? 1.733 8.738 7.935 1.00 94.19 107 THR A O 1
ATOM 854 N N . ILE A 1 108 ? 2.361 10.690 8.817 1.00 93.31 108 ILE A N 1
ATOM 855 C CA . ILE A 1 108 ? 1.080 11.354 8.537 1.00 93.31 108 ILE A CA 1
ATOM 856 C C . ILE A 1 108 ? 1.212 12.180 7.262 1.00 93.31 108 ILE A C 1
ATOM 858 O O . ILE A 1 108 ? 2.095 13.029 7.160 1.00 93.31 108 ILE A O 1
ATOM 862 N N . ASP A 1 109 ? 0.312 11.941 6.311 1.00 90.88 109 ASP A N 1
ATOM 863 C CA . ASP A 1 109 ? 0.249 12.634 5.030 1.00 90.88 109 ASP A CA 1
ATOM 864 C C . ASP A 1 109 ? -1.168 13.175 4.779 1.00 90.88 109 ASP A C 1
ATOM 866 O O . ASP A 1 109 ? -2.174 12.476 4.929 1.00 90.88 109 ASP A O 1
ATOM 870 N N . CYS A 1 110 ? -1.248 14.458 4.430 1.00 88.62 110 CYS A N 1
ATOM 871 C CA . CYS A 1 110 ? -2.502 15.179 4.206 1.00 88.62 110 CYS A CA 1
ATOM 872 C C . CYS A 1 110 ? -2.721 15.549 2.729 1.00 88.62 110 CYS A C 1
ATOM 874 O O . CYS A 1 110 ? -3.627 16.325 2.431 1.00 88.62 110 CYS A O 1
ATOM 876 N N . LYS A 1 111 ? -1.860 15.073 1.822 1.00 78.00 111 LYS A N 1
ATOM 877 C CA . LYS A 1 111 ? -1.810 15.458 0.409 1.00 78.00 111 LYS A CA 1
ATOM 878 C C . LYS A 1 111 ? -1.580 14.203 -0.438 1.00 78.00 111 LYS A C 1
ATOM 880 O O . LYS A 1 111 ? -0.475 13.976 -0.932 1.00 78.00 111 LYS A O 1
ATOM 885 N N . HIS A 1 112 ? -2.623 13.394 -0.606 1.00 66.00 112 HIS A N 1
ATOM 886 C CA . HIS A 1 112 ? -2.583 12.190 -1.437 1.00 66.00 112 HIS A CA 1
ATOM 887 C C . HIS A 1 112 ? -3.722 12.150 -2.441 1.00 66.00 112 HIS A C 1
ATOM 889 O O . HIS A 1 112 ? -4.795 12.718 -2.157 1.00 66.00 112 HIS A O 1
#

Foldseek 3Di:
DKEKEFEDAPNATDWQKKKWKWWDAPNDIDTFDIDIADRRRIDMDDGDDPCLPGTFMKIWIWAQRVHDDLWTWIAIDTDDDPDPDDPDDDDDDHYPYYDHPNPTDTDTGNDD

Organism: NCBI:txid53326

Solvent-accessible surface area (backbone atoms only — not comparable to full-atom values): 6517 Å² total; per-residue (Å²): 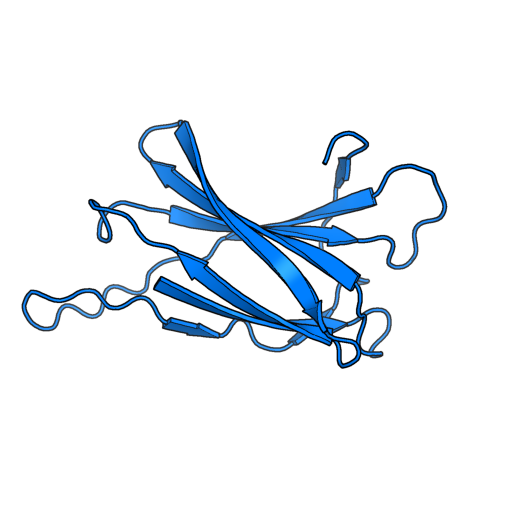69,40,41,32,36,31,37,21,40,86,88,37,58,38,44,74,32,40,38,36,35,29,39,33,45,98,93,43,79,42,80,48,40,71,53,52,19,39,78,76,5,37,38,76,48,69,34,78,73,93,63,73,91,72,47,48,37,33,41,38,36,42,38,52,58,98,52,88,71,93,50,28,38,38,31,74,47,77,50,78,82,77,84,74,91,61,82,98,62,91,78,52,74,45,74,69,47,77,42,54,53,66,77,52,74,60,48,84,44,81,83,131

Sequence (112 aa):
MDVKGILRCNNEPVGEVIVKLYAIEKGFSRKLNEGKTNADGTFMLQGTTKEISKINPQLVIYHKCNHKGRCSKKTTIEMFSRFIENRNNVVWNYDIGPVELSMEKATIDCKH

Nearest PDB structures (foldseek):
  2igl-assembly1_C  TM=6.237E-01  e=2.334E-03  Escherichia coli K-12
  8uw4-assembly2_F-2  TM=6.154E-01  e=1.105E-02  Herbaspirillum seropedicae
  8qox-assembly1_X  TM=6.612E-01  e=1.631E-02  Sulfolobus acidocaldarius DSM 639
  4mrb-assembly1_A-2  TM=4.724E-01  e=4.806E-03  Homo sapiens
  4mrb-assembly1_B-2  TM=4.792E-01  e=2.543E-02  Homo sapiens

InterPro domains:
  IPR001534 Transthyretin-like [PF01060] (4-78)
  IPR001534 Transthyretin-like [PTHR21700] (2-111)
  IPR038479 Transthyretin-like superfamily [G3DSA:2.60.40.3330] (1-108)

Mean predicted aligned error: 5.63 Å

pLDDT: mean 86.54, std 14.56, range [42.81, 98.5]

Secondary structure (DSSP, 8-state):
-EEEEEEEETTEE--S-EEEEEEEETTEEEEEEEEE--TTSEEEEE---S-TTS-EEEEEEEE-TT--SSSEEEEEEE--------TT----EEEEEEEETTTS--EEES--

Radiu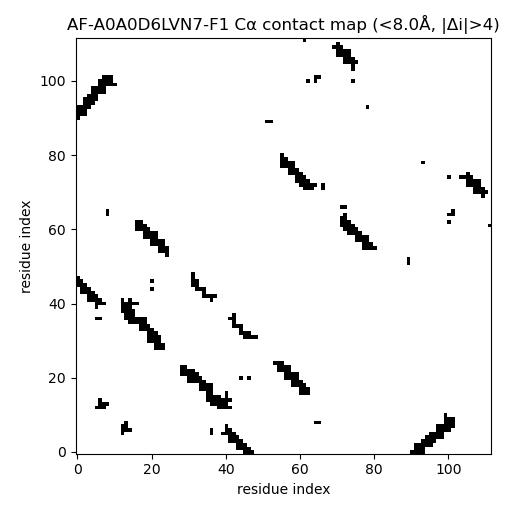s of gyration: 14.47 Å; Cα contacts (8 Å, |Δi|>4): 242; chains: 1; bounding box: 33×32×36 Å